Protein AF-A0A0T9MZ30-F1 (afdb_monomer_lite)

Radius of gyration: 29.52 Å; chains: 1; bounding box: 63×22×83 Å

Sequence (106 aa):
MNYVIENPFFWAFIISLVVIVILVIRFVDVVKANMRKADKIDSIYKTIKCTQGGINKRIDENRELLQLIKNQCPQLLSRHPWVNGWIDSQEQYLLAIAEVTHISIR

pLDDT: mean 93.71, std 7.72, range [55.97, 98.44]

Structure (mmCIF, N/CA/C/O backbone):
data_AF-A0A0T9MZ30-F1
#
_entry.id   AF-A0A0T9MZ30-F1
#
loop_
_atom_site.group_PDB
_atom_site.id
_atom_site.type_symbol
_atom_site.label_atom_id
_atom_site.label_alt_id
_atom_site.label_comp_id
_atom_site.label_asym_id
_atom_site.label_entity_id
_atom_site.label_seq_id
_atom_site.pdbx_PDB_ins_code
_atom_site.Cartn_x
_atom_site.Cartn_y
_atom_site.Cartn_z
_atom_site.occupancy
_atom_site.B_iso_or_equiv
_atom_site.auth_seq_id
_atom_site.auth_comp_id
_atom_site.auth_asym_id
_atom_site.auth_atom_id
_atom_site.pdbx_PDB_model_num
ATOM 1 N N . MET A 1 1 ? 37.369 10.884 -53.936 1.00 55.97 1 MET A N 1
ATOM 2 C CA . MET A 1 1 ? 36.449 11.238 -52.830 1.00 55.97 1 MET A CA 1
ATOM 3 C C . MET A 1 1 ? 34.978 11.035 -53.219 1.00 55.97 1 MET A C 1
ATOM 5 O O . MET A 1 1 ? 34.265 10.425 -52.438 1.00 55.97 1 MET A O 1
ATOM 9 N N . ASN A 1 2 ? 34.551 11.394 -54.441 1.00 61.62 2 ASN A N 1
ATOM 10 C CA . ASN A 1 2 ? 33.175 11.154 -54.934 1.00 61.62 2 ASN A CA 1
ATOM 11 C C . ASN A 1 2 ? 32.751 9.67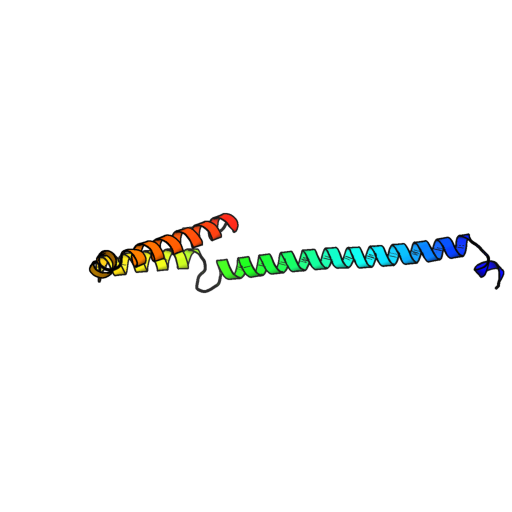1 -55.008 1.00 61.62 2 ASN A C 1
ATOM 13 O O . ASN A 1 2 ? 31.596 9.357 -54.757 1.00 61.62 2 ASN A O 1
ATOM 17 N N . TYR A 1 3 ? 33.691 8.746 -55.240 1.00 63.06 3 TYR A N 1
ATOM 18 C CA . TYR A 1 3 ? 33.402 7.305 -55.349 1.00 63.06 3 TYR A CA 1
ATOM 19 C C . TYR A 1 3 ? 32.825 6.667 -54.072 1.00 63.06 3 TYR A C 1
ATOM 21 O O . TYR A 1 3 ? 32.119 5.669 -54.145 1.00 63.06 3 TYR A O 1
AT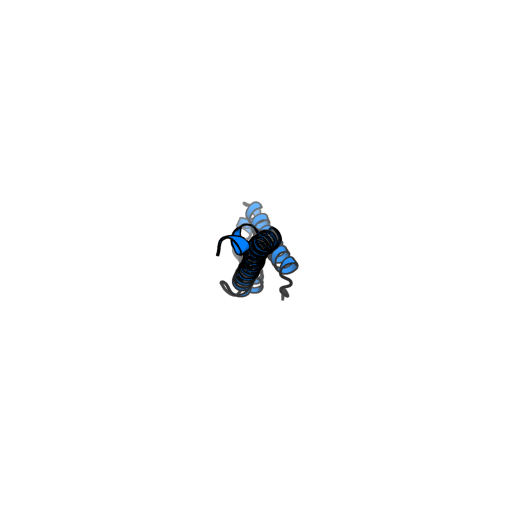OM 29 N N . VAL A 1 4 ? 33.136 7.223 -52.895 1.00 63.94 4 VAL A N 1
ATOM 30 C CA . VAL A 1 4 ? 32.609 6.724 -51.611 1.00 63.94 4 VAL A CA 1
ATOM 31 C C . VAL A 1 4 ? 31.162 7.177 -51.414 1.00 63.94 4 VAL A C 1
ATOM 33 O O . VAL A 1 4 ? 30.350 6.426 -50.889 1.00 63.94 4 VAL A O 1
ATOM 36 N N . ILE A 1 5 ? 30.835 8.385 -51.882 1.00 70.06 5 ILE A N 1
ATOM 37 C CA . ILE A 1 5 ? 29.507 8.996 -51.756 1.00 70.06 5 ILE A CA 1
ATOM 38 C C . ILE A 1 5 ? 28.524 8.376 -52.759 1.00 70.06 5 ILE A C 1
ATOM 40 O O . ILE A 1 5 ? 27.352 8.222 -52.444 1.00 70.06 5 ILE A O 1
ATOM 44 N N . GLU A 1 6 ? 28.981 7.967 -53.942 1.00 79.19 6 GLU A N 1
ATOM 45 C CA . GLU A 1 6 ? 28.135 7.283 -54.934 1.00 79.19 6 GLU A CA 1
ATOM 46 C C . GLU A 1 6 ? 27.974 5.777 -54.658 1.00 79.19 6 GLU A C 1
ATOM 48 O O . GLU A 1 6 ? 27.178 5.109 -55.316 1.00 79.19 6 GLU A O 1
ATOM 53 N N . ASN A 1 7 ? 28.698 5.221 -53.677 1.00 88.31 7 ASN A N 1
ATOM 54 C CA . ASN A 1 7 ? 28.630 3.798 -53.369 1.00 88.31 7 ASN A CA 1
ATOM 55 C C . ASN A 1 7 ? 27.353 3.465 -52.562 1.00 88.31 7 ASN A C 1
ATOM 57 O O . ASN A 1 7 ? 27.227 3.878 -51.405 1.00 88.31 7 ASN A O 1
ATOM 61 N N . PRO A 1 8 ? 26.419 2.663 -53.102 1.00 87.31 8 PRO A N 1
ATOM 62 C CA . PRO A 1 8 ? 25.171 2.325 -52.415 1.00 87.31 8 PRO A CA 1
ATOM 63 C C . PRO A 1 8 ? 25.390 1.521 -51.122 1.00 87.31 8 PRO A C 1
ATOM 65 O O . PRO A 1 8 ? 24.605 1.643 -50.180 1.00 87.31 8 PRO A O 1
ATOM 68 N N . PHE A 1 9 ? 26.477 0.747 -51.026 1.00 89.81 9 PHE A N 1
ATOM 69 C CA . PHE A 1 9 ? 26.820 -0.001 -49.814 1.00 89.81 9 PHE A CA 1
ATOM 70 C C . PHE A 1 9 ? 27.253 0.919 -48.668 1.00 89.81 9 PHE A C 1
ATOM 72 O O . PHE A 1 9 ? 26.985 0.613 -47.507 1.00 89.81 9 PHE A O 1
ATOM 79 N N . PHE A 1 10 ? 27.868 2.065 -48.981 1.00 88.81 10 PHE A N 1
ATOM 80 C CA . PHE A 1 10 ? 28.222 3.068 -47.977 1.00 88.81 10 PHE A CA 1
ATOM 81 C C . PHE A 1 10 ? 26.959 3.644 -47.319 1.00 88.81 10 PHE A C 1
ATOM 83 O O . PHE A 1 10 ? 26.848 3.650 -46.095 1.00 88.81 10 PHE A O 1
ATOM 90 N N . TRP A 1 11 ? 25.956 4.033 -48.112 1.00 91.94 11 TRP A N 1
ATOM 91 C CA . TRP A 1 11 ? 24.687 4.541 -47.579 1.00 91.94 11 TRP A CA 1
ATOM 92 C C . TRP A 1 11 ? 23.884 3.485 -46.816 1.00 91.94 11 TRP A C 1
ATOM 94 O O . TRP A 1 11 ? 23.340 3.796 -45.758 1.00 91.94 11 TRP A O 1
ATOM 104 N N . ALA A 1 12 ? 23.850 2.236 -47.291 1.00 93.19 12 ALA A N 1
ATOM 105 C CA . ALA A 1 12 ? 23.204 1.138 -46.570 1.00 93.19 12 ALA A CA 1
ATOM 106 C C . ALA A 1 12 ? 23.827 0.919 -45.179 1.00 93.19 12 ALA A C 1
ATOM 108 O O . ALA A 1 12 ? 23.105 0.736 -44.196 1.00 93.19 12 ALA A O 1
ATOM 109 N N . PHE A 1 13 ? 25.156 1.009 -45.075 1.00 94.31 13 PHE A N 1
ATOM 110 C CA . PHE A 1 13 ? 25.864 0.934 -43.799 1.00 94.31 13 PHE A CA 1
ATOM 111 C C . PHE A 1 13 ? 25.510 2.102 -42.866 1.00 94.31 13 PHE A C 1
ATOM 113 O O . PHE A 1 13 ? 25.195 1.875 -41.698 1.00 94.31 13 PHE A O 1
ATOM 120 N N . ILE A 1 14 ? 25.491 3.341 -43.374 1.00 95.12 14 ILE A N 1
ATOM 121 C CA . ILE A 1 14 ? 25.105 4.520 -42.581 1.00 95.12 14 ILE A CA 1
ATOM 122 C C . ILE A 1 14 ? 23.664 4.399 -42.072 1.00 95.12 14 ILE A C 1
ATOM 124 O O . ILE A 1 14 ? 23.415 4.621 -40.887 1.00 95.12 14 ILE A O 1
ATOM 128 N N . ILE A 1 15 ? 22.722 3.994 -42.929 1.00 95.81 15 ILE A N 1
ATOM 129 C CA . ILE A 1 15 ? 21.325 3.768 -42.536 1.00 95.81 15 ILE A CA 1
ATOM 130 C C . ILE A 1 15 ? 21.247 2.682 -41.461 1.00 95.81 15 ILE A C 1
ATOM 132 O O . ILE A 1 15 ? 20.585 2.879 -40.444 1.00 95.81 15 ILE A O 1
ATOM 136 N N . SER A 1 16 ? 21.962 1.568 -41.639 1.00 96.19 16 SER A N 1
ATOM 137 C CA . SER A 1 16 ? 22.022 0.500 -40.639 1.00 96.19 16 SER A CA 1
ATOM 138 C C . SER A 1 16 ? 22.536 1.012 -39.292 1.00 96.19 16 SER A C 1
ATOM 140 O O . SER A 1 16 ? 21.978 0.664 -38.253 1.00 96.19 16 SER A O 1
ATOM 142 N N . LEU A 1 17 ? 23.565 1.863 -39.285 1.00 97.19 17 LEU A N 1
ATOM 143 C CA . LEU A 1 17 ? 24.113 2.444 -38.061 1.00 97.19 17 LEU A CA 1
ATOM 144 C C . LEU A 1 17 ? 23.095 3.362 -37.373 1.00 97.19 17 LEU A C 1
ATOM 146 O O . LEU A 1 17 ? 22.892 3.252 -36.165 1.00 97.19 17 LEU A O 1
ATOM 150 N N . VAL A 1 18 ? 22.399 4.211 -38.134 1.00 97.06 18 VAL A N 1
ATOM 151 C CA . VAL A 1 18 ? 21.329 5.075 -37.607 1.00 97.06 18 VAL A CA 1
ATOM 152 C C . VAL A 1 18 ? 20.197 4.243 -37.002 1.00 97.06 18 VAL A C 1
ATOM 154 O O . VAL A 1 18 ? 19.748 4.536 -35.893 1.00 97.06 18 VAL A O 1
ATOM 157 N N . VAL A 1 19 ? 19.769 3.176 -37.680 1.00 97.50 19 VAL A N 1
ATOM 158 C CA . VAL A 1 19 ? 18.742 2.259 -37.168 1.00 97.50 19 VAL A CA 1
ATOM 159 C C . VAL A 1 19 ? 19.197 1.619 -35.858 1.00 97.50 19 VAL A C 1
ATOM 161 O O . VAL A 1 19 ? 18.441 1.630 -34.888 1.00 97.50 19 VAL A O 1
ATOM 164 N N . ILE A 1 20 ? 20.438 1.129 -35.784 1.00 97.56 20 ILE A N 1
ATOM 165 C CA . ILE A 1 20 ? 21.000 0.551 -34.555 1.00 97.56 20 ILE A CA 1
ATOM 166 C C . ILE A 1 20 ? 20.991 1.576 -33.416 1.00 97.56 20 ILE A C 1
ATOM 168 O O . ILE A 1 20 ? 20.549 1.255 -32.314 1.00 97.56 20 ILE A O 1
ATOM 172 N N . VAL A 1 21 ? 21.414 2.818 -33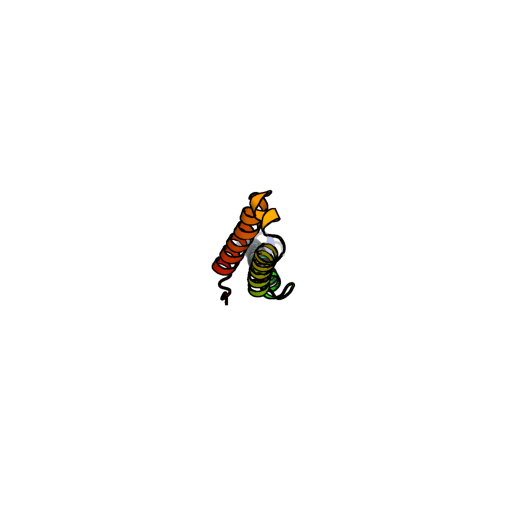.666 1.00 97.56 21 VAL A N 1
ATOM 173 C CA . VAL A 1 21 ? 21.409 3.881 -32.648 1.00 97.56 21 VAL A CA 1
ATOM 174 C C . VAL A 1 21 ? 19.992 4.154 -32.140 1.00 97.56 21 VAL A C 1
ATOM 176 O O . VAL A 1 21 ? 19.779 4.224 -30.928 1.00 97.56 21 VAL A O 1
ATOM 179 N N . ILE A 1 22 ? 19.005 4.248 -33.036 1.00 97.75 22 ILE A N 1
ATOM 180 C CA . ILE A 1 22 ? 17.598 4.435 -32.656 1.00 97.75 22 ILE A CA 1
ATOM 181 C C . ILE A 1 22 ? 17.115 3.265 -31.791 1.00 97.75 22 ILE A C 1
ATOM 183 O O . ILE A 1 22 ? 16.488 3.494 -30.754 1.00 97.75 22 ILE A O 1
ATOM 187 N N . LEU A 1 23 ? 17.431 2.024 -32.174 1.00 97.62 23 LEU A N 1
ATOM 188 C CA . LEU A 1 23 ? 17.063 0.832 -31.408 1.00 97.62 23 LEU A CA 1
ATOM 189 C C . LEU A 1 23 ? 17.689 0.837 -30.008 1.00 97.62 23 LEU A C 1
ATOM 191 O O . LEU A 1 23 ? 16.991 0.558 -29.035 1.00 97.62 23 LEU A O 1
ATOM 195 N N . VAL A 1 24 ? 18.965 1.213 -29.883 1.00 97.62 24 VAL A N 1
ATOM 196 C CA . VAL A 1 24 ? 19.657 1.313 -28.587 1.00 97.62 24 VAL A CA 1
ATOM 197 C C . VAL A 1 24 ? 19.017 2.378 -27.698 1.00 97.62 24 VAL A C 1
ATOM 199 O O . VAL A 1 24 ? 18.753 2.109 -26.527 1.00 97.62 24 VAL A O 1
ATOM 202 N N . ILE A 1 25 ? 18.709 3.564 -28.235 1.00 97.62 25 ILE A N 1
ATOM 203 C CA . ILE A 1 25 ? 18.035 4.628 -27.472 1.00 97.62 25 ILE A CA 1
ATOM 204 C C . ILE A 1 25 ? 16.682 4.129 -26.956 1.00 97.62 25 ILE A C 1
ATOM 206 O O . ILE A 1 25 ? 16.393 4.234 -25.764 1.00 97.62 25 ILE A O 1
ATOM 210 N N . ARG A 1 26 ? 15.879 3.515 -27.833 1.00 97.06 26 ARG A N 1
ATOM 211 C CA . ARG A 1 26 ? 14.567 2.962 -27.468 1.00 97.06 26 ARG A CA 1
ATOM 212 C C . ARG A 1 26 ? 14.687 1.878 -26.404 1.00 97.06 26 ARG A C 1
ATOM 214 O O . ARG A 1 26 ? 13.896 1.859 -25.465 1.00 97.06 26 ARG A O 1
ATOM 221 N N . PHE A 1 27 ? 15.687 1.009 -26.519 1.00 97.12 27 PHE A N 1
ATOM 222 C CA . PHE A 1 27 ? 15.955 -0.024 -25.528 1.00 97.12 27 PHE A CA 1
ATOM 223 C C . PHE A 1 27 ? 16.289 0.578 -24.157 1.00 97.12 27 PHE A C 1
ATOM 225 O O . PHE A 1 27 ? 15.686 0.198 -23.153 1.00 97.12 27 PHE A O 1
ATOM 232 N N . VAL A 1 28 ? 17.181 1.571 -24.109 1.00 97.06 28 VAL A N 1
ATOM 233 C CA . VAL A 1 28 ? 17.535 2.272 -22.866 1.00 97.06 28 VAL A CA 1
ATOM 234 C C . VAL A 1 28 ? 16.314 2.951 -22.242 1.00 97.06 28 VAL A C 1
ATOM 236 O O . VAL A 1 28 ? 16.139 2.884 -21.025 1.00 97.06 28 VAL A O 1
ATOM 239 N N . ASP A 1 29 ? 15.447 3.570 -23.044 1.00 96.88 29 ASP A N 1
ATOM 240 C CA . ASP A 1 29 ? 14.219 4.200 -22.553 1.00 96.88 29 ASP A CA 1
ATOM 241 C C . ASP A 1 29 ? 13.260 3.184 -21.920 1.00 96.88 29 ASP A C 1
ATOM 243 O O . ASP A 1 29 ? 12.706 3.446 -20.846 1.00 96.88 29 ASP A O 1
ATOM 247 N N . VAL A 1 30 ? 13.105 2.007 -22.536 1.00 96.19 30 VAL A N 1
ATOM 248 C CA . VAL A 1 30 ? 12.298 0.901 -21.994 1.00 96.19 30 VAL A CA 1
ATOM 249 C C . VAL A 1 30 ? 12.880 0.403 -20.672 1.00 96.19 30 VAL A C 1
ATOM 251 O O . VAL A 1 30 ? 12.144 0.284 -19.689 1.00 96.19 30 VAL A O 1
ATOM 254 N N . VAL A 1 31 ? 14.197 0.181 -20.606 1.00 96.56 31 VAL A N 1
ATOM 255 C CA . VAL A 1 31 ? 14.878 -0.250 -19.375 1.00 96.56 31 VAL A CA 1
ATOM 256 C C . VAL A 1 31 ? 14.694 0.787 -18.265 1.00 96.56 31 VAL A C 1
ATOM 258 O O . VAL A 1 31 ? 14.245 0.442 -17.172 1.00 96.56 31 VAL A O 1
ATOM 261 N N . LYS A 1 32 ? 14.937 2.073 -18.547 1.00 96.38 32 LYS A N 1
ATOM 262 C CA . LYS A 1 32 ? 14.738 3.166 -17.579 1.00 96.38 32 LYS A CA 1
ATOM 263 C C . LYS A 1 32 ? 13.289 3.269 -17.110 1.00 96.38 32 LYS A C 1
ATOM 265 O O . LYS A 1 32 ? 13.038 3.538 -15.937 1.00 96.38 32 LYS A O 1
ATOM 270 N N . ALA A 1 33 ? 12.318 3.088 -18.005 1.00 94.94 33 ALA A N 1
ATOM 271 C CA . ALA A 1 33 ? 10.907 3.094 -17.638 1.00 94.94 33 ALA A CA 1
ATOM 272 C C . ALA A 1 33 ? 10.557 1.927 -16.705 1.00 94.94 33 ALA A C 1
ATOM 274 O O . ALA A 1 33 ? 9.808 2.130 -15.750 1.00 94.94 33 ALA A O 1
ATOM 275 N N . ASN A 1 34 ? 11.122 0.742 -16.945 1.00 95.19 34 ASN A N 1
ATOM 276 C CA . ASN A 1 34 ? 10.925 -0.418 -16.086 1.00 95.19 34 ASN A CA 1
ATOM 277 C C . ASN A 1 34 ? 11.568 -0.228 -14.703 1.00 95.19 34 ASN A C 1
ATOM 279 O O . ASN A 1 34 ? 10.913 -0.462 -13.692 1.00 95.19 34 ASN A O 1
ATOM 283 N N . MET A 1 35 ? 12.799 0.294 -14.650 1.00 95.06 35 MET A N 1
ATOM 284 C CA . MET A 1 35 ? 13.482 0.611 -13.388 1.00 95.06 35 MET A CA 1
ATOM 285 C C . MET A 1 35 ? 12.688 1.621 -12.554 1.00 95.06 35 MET A C 1
ATOM 287 O O . MET A 1 35 ? 12.394 1.359 -11.396 1.00 95.06 35 MET A O 1
ATOM 291 N N . ARG A 1 36 ? 12.207 2.715 -13.162 1.00 95.00 36 ARG A N 1
ATOM 292 C CA . ARG A 1 36 ? 11.359 3.692 -12.456 1.00 95.00 36 ARG A CA 1
ATOM 293 C C . ARG A 1 36 ? 10.073 3.084 -11.897 1.00 95.00 36 ARG A C 1
ATOM 295 O O . ARG A 1 36 ? 9.572 3.557 -10.881 1.00 95.00 36 ARG A O 1
ATOM 302 N N . LYS A 1 37 ? 9.485 2.092 -12.576 1.00 95.00 37 LYS A N 1
ATOM 303 C CA . LYS A 1 37 ? 8.317 1.372 -12.049 1.00 95.00 37 LYS A CA 1
ATOM 304 C C . LYS A 1 37 ? 8.705 0.526 -10.836 1.00 95.00 37 LYS A C 1
ATOM 306 O O . LYS A 1 37 ? 7.988 0.578 -9.843 1.00 95.00 37 LYS A O 1
ATOM 311 N N . ALA A 1 38 ? 9.831 -0.185 -10.900 1.00 94.19 38 ALA A N 1
ATOM 312 C CA . ALA A 1 38 ? 10.351 -0.961 -9.777 1.00 94.19 38 ALA A CA 1
ATOM 313 C C . ALA A 1 38 ? 10.645 -0.070 -8.557 1.00 94.19 38 ALA A C 1
ATOM 315 O O . ALA A 1 38 ? 10.153 -0.365 -7.473 1.00 94.19 38 ALA A O 1
ATOM 316 N N . ASP A 1 39 ? 11.314 1.072 -8.750 1.00 95.19 39 ASP A N 1
ATOM 317 C CA . ASP A 1 39 ? 11.618 2.029 -7.674 1.00 95.19 39 ASP A CA 1
ATOM 318 C C . ASP A 1 39 ? 10.346 2.585 -7.017 1.00 95.19 39 ASP A C 1
ATOM 320 O O . ASP A 1 39 ? 10.275 2.761 -5.801 1.00 95.19 39 ASP A O 1
ATOM 324 N N . LYS A 1 40 ? 9.302 2.852 -7.814 1.00 95.81 40 LYS A N 1
ATOM 325 C CA . LYS A 1 40 ? 8.002 3.288 -7.285 1.00 95.81 40 LYS A CA 1
ATOM 326 C C . LYS A 1 40 ? 7.342 2.205 -6.438 1.00 95.81 40 LYS A C 1
ATOM 328 O O . LYS A 1 40 ? 6.806 2.526 -5.381 1.00 95.81 40 LYS A O 1
ATOM 333 N N . ILE A 1 41 ? 7.365 0.953 -6.894 1.00 94.94 41 ILE A N 1
ATOM 334 C CA . ILE A 1 41 ? 6.808 -0.177 -6.140 1.00 94.94 41 ILE A CA 1
ATOM 335 C C . ILE A 1 41 ? 7.584 -0.369 -4.833 1.00 94.94 41 ILE A C 1
ATOM 337 O O . ILE A 1 41 ? 6.959 -0.499 -3.784 1.00 94.94 41 ILE A O 1
ATOM 341 N N . ASP A 1 42 ? 8.917 -0.302 -4.874 1.00 95.00 42 ASP A N 1
ATOM 342 C CA . ASP A 1 42 ? 9.764 -0.393 -3.680 1.00 95.00 42 ASP A CA 1
ATOM 343 C C . ASP A 1 42 ? 9.464 0.733 -2.683 1.00 95.00 42 ASP A C 1
ATOM 345 O O . ASP A 1 42 ? 9.237 0.484 -1.498 1.00 95.00 42 ASP A O 1
ATOM 349 N N . SER A 1 43 ? 9.345 1.973 -3.168 1.00 95.81 43 SER A N 1
ATOM 350 C CA . SER A 1 43 ? 8.973 3.107 -2.322 1.00 95.81 43 SER A CA 1
ATOM 351 C C . SER A 1 43 ? 7.600 2.914 -1.676 1.00 95.81 43 SER A C 1
ATOM 353 O O . SER A 1 43 ? 7.451 3.213 -0.493 1.00 95.81 43 SER A O 1
ATOM 355 N N . ILE A 1 44 ? 6.601 2.420 -2.416 1.00 95.44 44 ILE A N 1
ATOM 356 C CA . ILE A 1 44 ? 5.261 2.138 -1.876 1.00 95.44 44 ILE A CA 1
ATOM 357 C C . ILE A 1 44 ? 5.342 1.042 -0.812 1.00 95.44 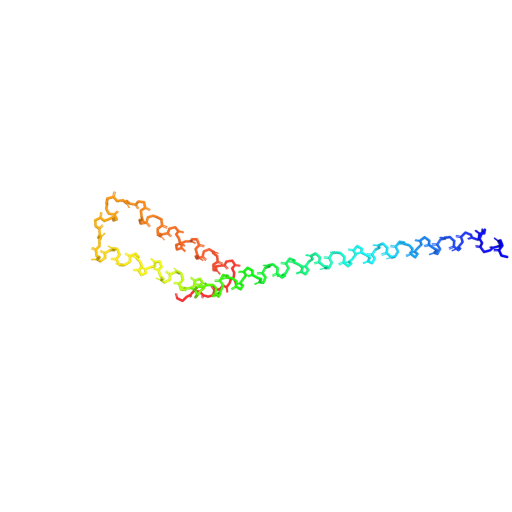44 ILE A C 1
ATOM 359 O O . ILE A 1 44 ? 4.808 1.214 0.284 1.00 95.44 44 ILE A O 1
ATOM 363 N N . TYR A 1 45 ? 6.047 -0.053 -1.100 1.00 95.31 45 TYR A N 1
ATOM 364 C CA . TYR A 1 45 ? 6.244 -1.153 -0.159 1.00 95.31 45 TYR A CA 1
ATOM 365 C C . TYR A 1 45 ? 6.897 -0.663 1.136 1.00 95.31 45 TYR A C 1
ATOM 367 O O . TYR A 1 45 ? 6.415 -0.943 2.236 1.00 95.31 45 TYR A O 1
ATOM 375 N N . LYS A 1 46 ? 7.955 0.143 1.015 1.00 94.19 46 LYS A N 1
ATOM 376 C CA . LYS A 1 46 ? 8.652 0.739 2.154 1.00 94.19 46 LYS A CA 1
ATOM 377 C C . LYS A 1 46 ? 7.738 1.654 2.965 1.00 94.19 46 LYS A C 1
ATOM 379 O O . LYS A 1 46 ? 7.754 1.586 4.191 1.00 94.19 46 LYS A O 1
ATOM 384 N N . THR A 1 47 ? 6.915 2.475 2.313 1.00 95.56 47 THR A N 1
ATOM 385 C CA . THR A 1 47 ? 5.925 3.316 2.999 1.00 95.56 47 THR A CA 1
ATOM 386 C C . THR A 1 47 ? 4.916 2.469 3.775 1.00 95.56 47 THR A C 1
ATOM 388 O O . THR A 1 47 ? 4.720 2.706 4.964 1.00 95.56 47 THR A O 1
ATOM 391 N N . ILE A 1 48 ? 4.330 1.441 3.156 1.00 95.00 48 ILE A N 1
ATOM 392 C CA . ILE A 1 48 ? 3.347 0.556 3.807 1.00 95.00 48 ILE A CA 1
ATOM 393 C C . ILE A 1 48 ? 3.963 -0.165 5.016 1.00 95.00 48 ILE A C 1
ATOM 395 O O . ILE A 1 48 ? 3.327 -0.301 6.063 1.00 95.00 48 ILE A O 1
ATOM 399 N N . LYS A 1 49 ? 5.216 -0.611 4.893 1.00 92.94 49 LYS A N 1
ATOM 400 C CA . LYS A 1 49 ? 5.901 -1.386 5.932 1.00 92.94 49 LYS A CA 1
ATOM 401 C C . LYS A 1 49 ? 6.453 -0.536 7.075 1.00 92.94 49 LYS A C 1
ATOM 403 O O . LYS A 1 49 ? 6.493 -1.012 8.205 1.00 92.94 49 LYS A O 1
ATOM 408 N N . 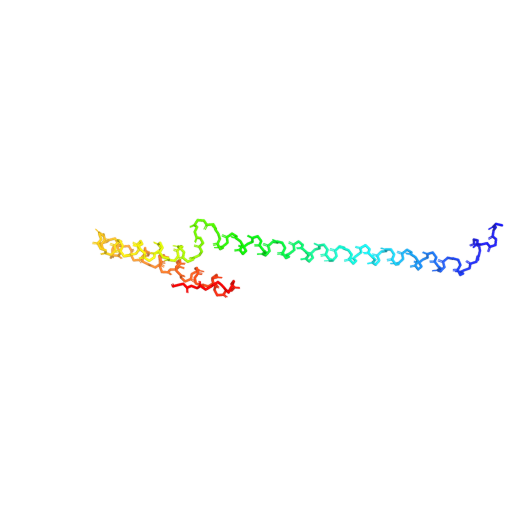CYS A 1 50 ? 6.914 0.684 6.805 1.00 91.69 50 CYS A N 1
ATOM 409 C CA . CYS A 1 50 ? 7.708 1.450 7.771 1.00 91.69 50 CYS A CA 1
ATOM 410 C C . CYS A 1 50 ? 7.005 2.697 8.317 1.00 91.69 50 CYS A C 1
ATOM 412 O O . CYS A 1 50 ? 7.359 3.166 9.400 1.00 91.69 50 CYS A O 1
ATOM 414 N N . THR A 1 51 ? 6.030 3.268 7.608 1.00 93.25 51 THR A N 1
ATOM 415 C CA . THR A 1 51 ? 5.417 4.527 8.039 1.00 93.25 51 THR A CA 1
ATOM 416 C C . THR A 1 51 ? 4.539 4.311 9.267 1.00 93.25 51 THR A C 1
ATOM 418 O O . THR A 1 51 ? 3.632 3.484 9.258 1.00 93.25 51 THR A O 1
ATOM 421 N N . GLN A 1 52 ? 4.800 5.085 10.329 1.00 90.31 52 GLN A N 1
ATOM 422 C CA . GLN A 1 52 ? 4.016 5.080 11.574 1.00 90.31 52 GLN A CA 1
ATOM 423 C C . GLN A 1 52 ? 3.905 3.688 12.230 1.00 90.31 52 GLN A C 1
ATOM 425 O O . GLN A 1 52 ? 2.896 3.366 12.842 1.00 90.31 52 GLN A O 1
ATOM 430 N N . GLY A 1 53 ? 4.953 2.864 12.106 1.00 89.44 53 GLY A N 1
ATOM 431 C CA . GLY A 1 53 ? 4.991 1.492 12.632 1.00 89.44 53 GLY A CA 1
ATOM 432 C C . GLY A 1 53 ? 4.442 0.423 11.685 1.00 89.44 53 GLY A C 1
ATOM 433 O O . GLY A 1 53 ? 4.468 -0.756 12.027 1.00 89.44 53 GLY A O 1
ATOM 434 N N . GLY A 1 54 ? 4.012 0.821 10.486 1.00 94.69 54 GLY A N 1
ATOM 435 C CA . GLY A 1 54 ? 3.624 -0.087 9.417 1.00 94.69 54 GLY A CA 1
ATOM 436 C C . GLY A 1 54 ? 2.230 -0.681 9.575 1.00 94.69 54 GLY A C 1
ATOM 437 O O . GLY A 1 54 ? 1.497 -0.403 10.524 1.00 94.69 54 GLY A O 1
ATOM 438 N N . ILE A 1 55 ? 1.869 -1.518 8.605 1.00 95.25 55 ILE A N 1
ATOM 439 C CA . ILE A 1 55 ? 0.512 -2.049 8.470 1.00 95.25 55 ILE A CA 1
ATOM 440 C C . ILE A 1 55 ? 0.029 -2.859 9.681 1.00 95.25 55 ILE A C 1
ATOM 442 O O . ILE A 1 55 ? -1.102 -2.664 10.115 1.00 95.25 55 ILE A O 1
ATOM 446 N N . ASN A 1 56 ? 0.895 -3.680 10.285 1.00 94.62 56 ASN A N 1
ATOM 447 C CA . ASN A 1 56 ? 0.549 -4.467 11.476 1.00 94.62 56 ASN A CA 1
ATOM 448 C C . ASN A 1 56 ? 0.157 -3.560 12.639 1.00 94.62 56 ASN A C 1
ATOM 450 O O . ASN A 1 56 ? -0.902 -3.735 13.230 1.00 94.62 56 ASN A O 1
ATOM 454 N N . LYS A 1 57 ? 0.958 -2.519 12.892 1.00 95.81 57 LYS A N 1
ATOM 455 C CA . LYS A 1 57 ? 0.660 -1.564 13.956 1.00 95.81 57 LYS A CA 1
ATOM 456 C C . LYS A 1 57 ? -0.656 -0.834 13.705 1.00 95.81 57 LYS A C 1
ATOM 458 O O . LYS A 1 57 ? -1.405 -0.603 14.641 1.00 95.81 57 LYS A O 1
ATOM 463 N N . ARG A 1 58 ? -0.965 -0.488 12.452 1.00 96.25 58 ARG A N 1
ATOM 464 C CA . ARG A 1 58 ? -2.242 0.162 12.114 1.00 96.25 58 ARG A CA 1
ATOM 465 C C . ARG A 1 58 ? -3.447 -0.740 12.348 1.00 96.25 58 ARG A C 1
ATOM 467 O O . ARG A 1 58 ? -4.473 -0.249 12.807 1.00 96.25 58 ARG A O 1
ATOM 474 N N . ILE A 1 59 ? -3.323 -2.032 12.054 1.00 95.94 59 ILE A N 1
ATOM 475 C CA . ILE A 1 59 ? -4.369 -3.016 12.352 1.00 95.94 59 ILE A CA 1
ATOM 476 C C . ILE A 1 59 ? -4.562 -3.127 13.869 1.00 95.94 59 ILE A C 1
ATOM 478 O O . ILE A 1 59 ? -5.696 -3.047 14.340 1.00 95.94 59 ILE A O 1
ATOM 482 N N . ASP A 1 60 ? -3.470 -3.231 14.629 1.00 96.94 60 ASP A N 1
ATOM 483 C CA . ASP A 1 60 ? -3.514 -3.302 16.093 1.00 96.94 60 ASP A CA 1
ATOM 484 C C . ASP A 1 60 ? -4.151 -2.042 16.700 1.00 96.94 60 ASP A C 1
ATOM 486 O O . ASP A 1 60 ? -5.120 -2.146 17.446 1.00 96.94 60 ASP A O 1
ATOM 490 N N . GLU A 1 61 ? -3.703 -0.848 16.302 1.00 97.69 61 GLU A N 1
ATOM 491 C CA . GLU A 1 61 ? -4.259 0.438 16.752 1.00 97.69 61 GLU A CA 1
ATOM 492 C C . GLU A 1 61 ? -5.763 0.564 16.435 1.00 97.69 61 GLU A C 1
ATOM 494 O O . GLU A 1 61 ? -6.531 1.086 17.245 1.00 97.69 61 GLU A O 1
ATOM 499 N N . ASN A 1 62 ? -6.213 0.067 15.276 1.00 97.56 62 ASN A N 1
ATOM 500 C CA . ASN A 1 62 ? -7.629 0.076 14.900 1.00 97.56 62 ASN A CA 1
ATOM 501 C C . ASN A 1 62 ? -8.467 -0.855 15.797 1.00 97.56 62 ASN A C 1
ATOM 503 O O . ASN A 1 62 ? -9.555 -0.482 16.245 1.00 97.56 62 ASN A O 1
ATOM 507 N N . ARG A 1 63 ? -7.943 -2.047 16.115 1.00 97.12 63 ARG A N 1
ATOM 508 C CA . ARG A 1 63 ? -8.574 -3.002 17.042 1.00 97.12 63 ARG A CA 1
ATOM 509 C C . ARG A 1 63 ? -8.604 -2.464 18.472 1.00 97.12 63 ARG A C 1
ATOM 511 O O . ARG A 1 63 ? -9.637 -2.561 19.136 1.00 97.12 63 ARG A O 1
ATOM 518 N N . GLU A 1 64 ? -7.508 -1.865 18.932 1.00 98.19 64 GLU A N 1
ATOM 519 C CA . GLU A 1 64 ? -7.402 -1.213 20.241 1.00 98.19 64 GLU A CA 1
ATOM 520 C C . GLU A 1 64 ? -8.414 -0.071 20.376 1.00 98.19 64 GLU A C 1
ATOM 522 O O . GLU A 1 64 ? -9.113 0.016 21.387 1.00 98.19 64 GLU A O 1
ATOM 527 N N . LEU A 1 65 ? -8.571 0.760 19.339 1.00 98.00 65 LEU A N 1
ATOM 528 C CA . LEU A 1 65 ? -9.572 1.826 19.319 1.00 98.00 65 LEU A CA 1
ATOM 529 C C . LEU A 1 65 ? -10.996 1.269 19.439 1.00 98.00 65 LEU A C 1
ATOM 531 O O . LEU A 1 65 ? -11.796 1.784 20.223 1.00 98.00 65 LEU A O 1
ATOM 535 N N . LEU A 1 66 ? -11.321 0.202 18.704 1.00 97.69 66 LEU A N 1
ATOM 536 C CA . LEU A 1 66 ? -12.635 -0.432 18.806 1.00 97.69 66 LEU A CA 1
ATOM 537 C C . LEU A 1 66 ? -12.901 -0.957 20.217 1.00 97.69 66 LEU A C 1
ATOM 539 O O . LEU A 1 66 ? -13.990 -0.757 20.761 1.00 97.69 66 LEU A O 1
ATOM 543 N N . GLN A 1 67 ? -11.913 -1.627 20.814 1.00 98.19 67 GLN A N 1
ATOM 544 C CA . GLN A 1 67 ? -12.007 -2.125 22.185 1.00 98.19 67 GLN A CA 1
ATOM 545 C C . GLN A 1 67 ? -12.180 -0.979 23.184 1.00 98.19 67 GLN A C 1
ATOM 547 O O . GLN A 1 67 ? -13.039 -1.060 24.061 1.00 98.19 67 GLN A O 1
ATOM 552 N N . LEU A 1 68 ? -11.433 0.115 23.023 1.00 98.44 68 LEU A N 1
ATOM 553 C CA . LEU A 1 68 ? -11.548 1.302 23.864 1.00 98.44 68 LEU A CA 1
ATOM 554 C C . LEU A 1 68 ? -12.965 1.880 23.819 1.00 98.44 68 LEU A C 1
ATOM 556 O O . LEU A 1 68 ? -13.557 2.133 24.868 1.00 98.44 68 LEU A O 1
ATOM 560 N N . ILE A 1 69 ? -13.537 2.038 22.622 1.00 98.00 69 ILE A N 1
ATOM 561 C CA . ILE A 1 69 ? -14.901 2.551 22.456 1.00 98.00 69 ILE A CA 1
ATOM 562 C C . ILE A 1 69 ? -15.911 1.589 23.084 1.00 98.00 69 ILE A C 1
ATOM 564 O O . ILE A 1 69 ? -16.784 2.036 23.826 1.00 98.00 69 ILE A O 1
ATOM 568 N N . LYS A 1 70 ? -15.786 0.278 22.845 1.00 97.12 70 LYS A N 1
ATOM 569 C CA . LYS A 1 70 ? -16.666 -0.733 23.453 1.00 97.12 70 LYS A CA 1
ATOM 570 C C . LYS A 1 70 ? -16.635 -0.674 24.983 1.00 97.12 70 LYS A C 1
ATOM 572 O O . LYS A 1 70 ? -17.683 -0.800 25.609 1.00 97.12 70 LYS A O 1
ATOM 577 N N . ASN A 1 71 ? -15.462 -0.439 25.568 1.00 98.12 71 ASN A N 1
ATOM 578 C CA . ASN A 1 71 ? -15.276 -0.430 27.017 1.00 98.12 71 ASN A CA 1
ATOM 579 C C . ASN A 1 71 ? -15.702 0.892 27.671 1.00 98.12 71 ASN A C 1
ATOM 581 O O . ASN A 1 71 ? -16.275 0.878 28.756 1.00 98.12 71 ASN A O 1
ATOM 585 N N . GLN A 1 72 ? -15.407 2.032 27.042 1.00 98.19 72 GLN A N 1
ATOM 586 C CA . GLN A 1 72 ? -15.565 3.351 27.668 1.00 98.19 72 GLN A CA 1
ATOM 587 C C . GLN A 1 72 ? -16.769 4.145 27.153 1.00 98.19 72 GLN A C 1
ATOM 589 O O . GLN A 1 72 ? -17.295 4.996 27.867 1.00 98.19 72 GLN A O 1
ATOM 594 N N . CYS A 1 73 ? -17.207 3.904 25.917 1.00 97.00 73 CYS A N 1
ATOM 595 C CA . CYS A 1 73 ? -18.285 4.658 25.280 1.00 97.00 73 CYS A CA 1
ATOM 596 C C . CYS A 1 73 ? -19.155 3.772 24.360 1.00 97.00 73 CYS A C 1
ATOM 598 O O . CYS A 1 73 ? -19.341 4.095 23.182 1.00 97.00 73 CYS A O 1
ATOM 600 N N . PRO A 1 74 ? -19.717 2.650 24.856 1.00 96.69 74 PRO A N 1
ATOM 601 C CA . PRO A 1 74 ? -20.496 1.724 24.027 1.00 96.69 74 PRO A CA 1
ATOM 602 C C . PRO A 1 74 ? -21.731 2.379 23.388 1.00 96.69 74 PRO A C 1
ATOM 604 O O . PRO A 1 74 ? -22.148 2.002 22.293 1.00 96.69 74 PRO A O 1
ATOM 607 N N . GLN A 1 75 ? -22.289 3.410 24.029 1.00 97.88 75 GLN A N 1
ATOM 608 C CA . GLN A 1 75 ? -23.399 4.204 23.504 1.00 97.88 75 GLN A CA 1
ATOM 609 C C . GLN A 1 75 ? -23.070 4.920 22.188 1.00 97.88 75 GLN A C 1
ATOM 611 O O . GLN A 1 75 ? -23.983 5.259 21.438 1.00 97.88 75 GLN A O 1
ATOM 616 N N . LEU A 1 76 ? -21.788 5.166 21.896 1.00 97.31 76 LEU A N 1
ATOM 617 C CA . LEU A 1 76 ? -21.373 5.747 20.623 1.00 97.31 76 LEU A CA 1
ATOM 618 C C . LEU A 1 76 ? -21.680 4.785 19.472 1.00 97.31 76 LEU A C 1
ATOM 620 O O . LEU A 1 76 ? -22.240 5.204 18.464 1.00 97.31 76 LEU A O 1
ATOM 624 N N . LEU A 1 77 ? -21.375 3.497 19.650 1.00 96.75 77 LEU A N 1
ATOM 625 C CA . LEU A 1 77 ? -21.603 2.473 18.629 1.00 96.75 77 LEU A CA 1
ATOM 626 C C . LEU A 1 77 ? -23.096 2.200 18.421 1.00 96.75 77 LEU A C 1
ATOM 628 O O . LEU A 1 77 ? -23.513 1.944 17.296 1.00 96.75 77 LEU A O 1
ATOM 632 N N . SER A 1 78 ? -23.911 2.296 19.478 1.00 95.56 78 SER A N 1
ATOM 633 C CA . SER A 1 78 ? -25.361 2.112 19.356 1.00 95.56 78 SER A CA 1
ATOM 634 C C . SER A 1 78 ? -26.056 3.304 18.696 1.00 95.56 78 SER A C 1
ATOM 636 O O . SER A 1 78 ? -26.939 3.115 17.863 1.00 95.56 78 SER A O 1
ATOM 638 N N . ARG A 1 79 ? -25.650 4.538 19.027 1.00 98.00 79 ARG A N 1
ATOM 639 C CA . ARG A 1 79 ? -26.216 5.762 18.432 1.00 98.00 79 ARG A CA 1
ATOM 640 C C . ARG A 1 79 ? -25.720 6.013 17.014 1.00 98.00 79 ARG A C 1
ATOM 642 O O . ARG A 1 79 ? -26.444 6.590 16.205 1.00 98.00 79 ARG A O 1
ATOM 649 N N . HIS A 1 80 ? -24.497 5.589 16.712 1.00 97.81 80 HIS A N 1
ATOM 650 C CA . HIS A 1 80 ? -23.849 5.813 15.427 1.00 97.81 80 HIS A CA 1
ATOM 651 C C . HIS A 1 80 ? -23.254 4.507 14.876 1.00 97.81 80 HIS A C 1
ATOM 653 O O . HIS A 1 80 ? -22.034 4.340 14.870 1.00 97.81 80 HIS A O 1
ATOM 659 N N . PRO A 1 81 ? -24.091 3.589 14.348 1.00 94.75 81 PRO A N 1
ATOM 660 C CA . PRO A 1 81 ? -23.630 2.294 13.831 1.00 94.75 81 PRO A CA 1
ATOM 661 C C . PRO A 1 81 ? -22.573 2.399 12.724 1.00 94.75 81 PRO A C 1
ATOM 663 O O . PRO A 1 81 ? -21.734 1.512 12.571 1.00 94.75 81 PRO A O 1
ATOM 666 N N . TRP A 1 82 ? -22.572 3.509 11.977 1.00 97.81 82 TRP A N 1
ATOM 667 C CA . TRP A 1 82 ? -21.571 3.787 10.948 1.00 97.81 82 TRP A CA 1
ATOM 668 C C . TRP A 1 82 ? -20.146 3.876 11.509 1.00 97.81 82 TRP A C 1
ATOM 670 O O . TRP A 1 82 ? -19.209 3.609 10.769 1.00 97.81 82 TRP A O 1
ATOM 680 N N . VAL A 1 83 ? -19.963 4.200 12.797 1.00 97.50 83 VAL A N 1
ATOM 681 C CA . VAL A 1 83 ? -18.638 4.228 13.439 1.00 97.50 83 VAL A CA 1
ATOM 682 C C . VAL A 1 83 ? -18.045 2.824 13.488 1.00 97.50 83 VAL A C 1
ATOM 684 O O . VAL A 1 83 ? -16.887 2.641 13.124 1.00 97.50 83 VAL A O 1
ATOM 687 N N . ASN A 1 84 ? -18.845 1.823 13.876 1.00 95.56 84 ASN A N 1
ATOM 688 C CA . ASN A 1 84 ? -18.399 0.431 13.863 1.00 95.56 84 ASN A CA 1
ATOM 689 C C . ASN A 1 84 ? -18.086 -0.017 12.430 1.00 95.56 84 ASN A C 1
ATOM 691 O O . ASN A 1 84 ? -17.015 -0.549 12.174 1.00 95.56 84 ASN A O 1
ATOM 695 N N . GLY A 1 85 ? -18.983 0.284 11.484 1.00 96.94 85 GLY A N 1
ATOM 696 C CA . GLY A 1 85 ? -18.767 -0.045 10.072 1.00 96.94 85 GLY A CA 1
ATOM 697 C C . GLY A 1 85 ? -17.518 0.616 9.478 1.00 96.94 85 GLY A C 1
ATOM 698 O O . GLY A 1 85 ? -16.789 -0.015 8.719 1.00 96.94 85 GLY A O 1
ATOM 699 N N . TRP A 1 86 ? -17.232 1.866 9.848 1.00 98.31 86 TRP A N 1
ATOM 700 C CA . TRP A 1 86 ? -16.016 2.565 9.441 1.00 98.31 86 TRP A CA 1
ATOM 701 C C . TRP A 1 86 ? -14.767 1.864 9.973 1.00 98.31 86 TRP A C 1
ATOM 703 O O . TRP A 1 86 ? -13.883 1.544 9.183 1.00 98.31 86 TRP A O 1
ATOM 713 N N . ILE A 1 87 ? -14.711 1.578 11.276 1.00 97.62 87 ILE A N 1
ATOM 714 C CA . ILE A 1 87 ? -13.581 0.878 11.902 1.00 97.62 87 ILE A CA 1
ATOM 715 C C . ILE A 1 87 ? -13.363 -0.496 11.254 1.00 97.62 87 ILE A C 1
ATOM 717 O O . ILE A 1 87 ? -12.235 -0.815 10.877 1.00 97.62 87 ILE A O 1
ATOM 721 N N . ASP A 1 88 ? -14.432 -1.267 11.046 1.00 96.50 88 ASP A N 1
ATOM 722 C CA . ASP A 1 88 ? -14.360 -2.576 10.392 1.00 96.50 88 ASP A CA 1
ATOM 723 C C . ASP A 1 88 ? -13.839 -2.441 8.948 1.00 96.50 88 ASP A C 1
ATOM 725 O O . ASP A 1 88 ? -12.968 -3.198 8.518 1.00 96.50 88 ASP A O 1
ATOM 729 N N . SER A 1 89 ? -14.300 -1.429 8.199 1.00 98.00 89 SER A N 1
ATOM 730 C CA . SER A 1 89 ? -13.819 -1.163 6.834 1.00 98.00 89 SER A CA 1
ATOM 731 C C . SER A 1 89 ? -12.327 -0.825 6.770 1.00 98.00 89 SER A C 1
ATOM 733 O O . SER A 1 89 ? -11.664 -1.196 5.801 1.00 98.00 89 SER A O 1
ATOM 735 N N . GLN A 1 90 ? -11.781 -0.163 7.799 1.00 97.62 90 GLN A N 1
ATOM 736 C CA . GLN A 1 90 ? -10.349 0.131 7.862 1.00 97.62 90 GLN A CA 1
ATOM 737 C C . GLN A 1 90 ? -9.540 -1.154 8.020 1.00 97.62 90 GLN A C 1
ATOM 739 O O . GLN A 1 90 ? -8.533 -1.328 7.337 1.00 97.62 90 GLN A O 1
ATOM 744 N N . GLU A 1 91 ? -9.994 -2.079 8.870 1.00 96.00 91 GLU A N 1
ATOM 745 C CA . GLU A 1 91 ? -9.332 -3.373 9.035 1.00 96.00 91 GLU A CA 1
ATOM 746 C C . GLU A 1 91 ? -9.343 -4.171 7.727 1.00 96.00 91 GLU A C 1
ATOM 748 O O . GLU A 1 91 ? -8.289 -4.627 7.289 1.00 96.00 91 GLU A O 1
ATOM 753 N N . GLN A 1 92 ? -10.490 -4.262 7.045 1.00 97.62 92 GLN A N 1
ATOM 754 C CA . GLN A 1 92 ? -10.580 -4.959 5.755 1.00 97.62 92 GLN A CA 1
ATOM 755 C C . GLN A 1 92 ? -9.665 -4.339 4.691 1.00 97.62 92 GLN A C 1
ATOM 757 O O . GLN A 1 92 ? -8.971 -5.055 3.969 1.00 97.62 92 GLN A O 1
ATOM 762 N N . TYR A 1 93 ? -9.617 -3.008 4.616 1.00 97.81 93 TYR A N 1
ATOM 763 C CA . TYR A 1 93 ? -8.739 -2.302 3.686 1.00 97.81 93 TYR A CA 1
ATOM 764 C C . TYR A 1 93 ? -7.253 -2.587 3.960 1.00 97.81 93 TYR A C 1
ATOM 766 O O . TYR A 1 93 ? -6.489 -2.862 3.033 1.00 97.81 93 TYR A O 1
ATOM 774 N N . LEU A 1 94 ? -6.835 -2.568 5.229 1.00 96.25 94 LEU A N 1
ATOM 775 C CA . LEU A 1 94 ? -5.452 -2.858 5.616 1.00 96.25 94 LEU A CA 1
ATOM 776 C C . LEU A 1 94 ? -5.091 -4.333 5.379 1.00 96.25 94 LEU A C 1
ATOM 778 O O . LEU A 1 94 ? -4.006 -4.619 4.876 1.00 96.25 94 LEU A O 1
ATOM 782 N N . LEU A 1 95 ? -5.993 -5.273 5.666 1.00 96.31 95 LEU A N 1
ATOM 783 C CA . LEU A 1 95 ? -5.770 -6.694 5.382 1.00 96.31 95 LEU A CA 1
ATOM 784 C C . LEU A 1 95 ? -5.595 -6.953 3.879 1.00 96.31 95 LEU A C 1
ATOM 786 O O . LEU A 1 95 ? -4.660 -7.654 3.494 1.00 96.31 95 LEU A O 1
ATOM 790 N N . ALA A 1 96 ? -6.409 -6.320 3.029 1.00 97.44 96 ALA A N 1
ATOM 791 C CA . ALA A 1 96 ? -6.267 -6.425 1.577 1.00 97.44 96 ALA A CA 1
ATOM 792 C C . ALA A 1 96 ? -4.910 -5.888 1.084 1.00 97.44 96 ALA A C 1
ATOM 794 O O . ALA A 1 96 ? -4.272 -6.494 0.223 1.00 97.44 96 ALA A O 1
ATOM 795 N N . ILE A 1 97 ? -4.420 -4.777 1.651 1.00 96.31 97 ILE A N 1
ATOM 796 C CA . ILE A 1 97 ? -3.079 -4.264 1.328 1.00 96.31 97 ILE A CA 1
ATOM 797 C C . ILE A 1 97 ? -1.996 -5.261 1.758 1.00 96.31 97 ILE A C 1
ATOM 799 O O . ILE A 1 97 ? -1.041 -5.494 1.013 1.00 96.31 97 ILE A O 1
ATOM 803 N N . ALA A 1 98 ? -2.110 -5.841 2.950 1.00 95.25 98 ALA A N 1
ATOM 804 C CA . ALA A 1 98 ? -1.128 -6.799 3.446 1.00 95.25 98 ALA A CA 1
ATOM 805 C C . ALA A 1 98 ? -1.053 -8.053 2.569 1.00 95.25 98 ALA A C 1
ATOM 807 O O . ALA A 1 98 ? 0.045 -8.516 2.260 1.00 95.25 98 ALA A O 1
ATOM 808 N N . GLU A 1 99 ? -2.206 -8.539 2.107 1.00 95.19 99 GLU A N 1
ATOM 809 C CA . GLU A 1 99 ? -2.311 -9.673 1.193 1.00 95.19 99 GLU A CA 1
ATOM 810 C C . GLU A 1 99 ? -1.5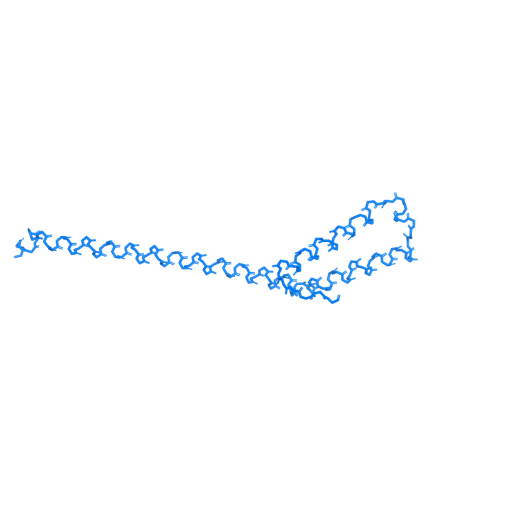67 -9.407 -0.123 1.00 95.19 99 GLU A C 1
ATOM 812 O O . GLU A 1 99 ? -0.671 -10.171 -0.486 1.00 95.19 99 GLU A O 1
ATOM 817 N N . VAL A 1 100 ? -1.854 -8.286 -0.801 1.00 95.31 100 VAL A N 1
ATOM 818 C CA . VAL A 1 100 ? -1.221 -7.969 -2.099 1.00 95.31 100 VAL A CA 1
ATOM 819 C C . VAL A 1 100 ? 0.259 -7.602 -1.983 1.00 95.31 100 VAL A C 1
ATOM 821 O O . VAL A 1 100 ? 0.999 -7.695 -2.959 1.00 95.31 100 VAL A O 1
ATOM 824 N N . THR A 1 101 ? 0.704 -7.165 -0.803 1.00 92.75 101 THR A N 1
ATOM 825 C CA . THR A 1 101 ? 2.116 -6.842 -0.533 1.00 92.75 101 THR A CA 1
ATOM 826 C C . THR A 1 101 ? 2.885 -7.999 0.101 1.00 92.75 101 THR A C 1
ATOM 828 O O . THR A 1 101 ? 4.082 -7.855 0.364 1.00 92.75 101 THR A O 1
ATOM 831 N N . HIS A 1 102 ? 2.224 -9.137 0.339 1.00 92.06 102 HIS A N 1
ATOM 832 C CA . HIS A 1 102 ? 2.776 -10.305 1.027 1.00 92.06 102 HIS A CA 1
ATOM 833 C C . HIS A 1 102 ? 3.441 -9.961 2.374 1.00 92.06 102 HIS A C 1
ATOM 835 O O . HIS A 1 102 ? 4.453 -10.551 2.760 1.00 92.06 102 HIS A O 1
ATOM 841 N N . ILE A 1 103 ? 2.895 -8.978 3.097 1.00 90.62 103 ILE A N 1
ATOM 842 C CA . ILE A 1 103 ? 3.347 -8.630 4.445 1.00 90.62 103 ILE A CA 1
ATOM 843 C C . ILE A 1 103 ? 2.635 -9.548 5.440 1.00 90.62 103 ILE A C 1
ATOM 845 O O . ILE A 1 103 ? 1.411 -9.619 5.467 1.00 90.62 103 ILE A O 1
ATOM 849 N N . SER A 1 104 ? 3.401 -10.242 6.285 1.00 89.06 104 SER A N 1
ATOM 850 C CA . SER A 1 104 ? 2.836 -11.094 7.334 1.00 89.06 104 SER A CA 1
ATOM 851 C C . SER A 1 104 ? 2.125 -10.254 8.397 1.00 89.06 104 SER A C 1
ATOM 853 O O . SER A 1 104 ? 2.771 -9.446 9.077 1.00 89.06 104 SER A O 1
ATOM 855 N N . ILE A 1 105 ? 0.827 -10.494 8.568 1.00 88.12 105 ILE A N 1
ATOM 856 C CA . ILE A 1 105 ? 0.031 -9.964 9.679 1.00 88.12 105 ILE A CA 1
ATOM 857 C C . ILE A 1 105 ? 0.277 -10.807 10.934 1.00 88.12 105 ILE A C 1
ATOM 859 O O . ILE A 1 105 ? 0.406 -12.028 10.835 1.00 88.12 105 ILE A O 1
ATOM 863 N N . ARG A 1 106 ? 0.398 -10.144 12.089 1.00 77.38 106 ARG A N 1
ATOM 864 C CA . ARG A 1 106 ? 0.591 -10.775 13.402 1.00 77.38 106 ARG A CA 1
ATOM 865 C C . ARG A 1 106 ? -0.737 -10.963 14.132 1.00 77.38 106 ARG A C 1
ATOM 867 O O . ARG A 1 106 ? -1.646 -10.127 13.929 1.00 77.38 106 ARG A O 1
#

Secondary structure (DSSP, 8-state):
-HHHHS-HHHHHHHHHHHHHHHHHHHHHHHHHHHHHHHHHHHHHHHHHHHGGGHHHHHHHHHHHHHHHHHHH-HHHHHH-HHHHHHHHHHHHHHHHHHHHTTPPP-

Organism: Yersinia intermedia (NCBI:txid631)

Foldseek 3Di:
DVVLVPDPVNVVVVVVVVVVVVVVVVVVVVVVVVVVVVVVVVVVLCCQCPPPNHLQVVLVVLVVVVVCCVVPPVVCCVVCVVVVVVSVVSNVVSVVVCVVSVPDHD

=== Feature glossary ===
Key to the feature types in this record:

Secondary structure (8-state, DSSP). Secondary structure is the local, repeating backbone conformation. DSSP classifies it into eight states by reading the hydrogen-bond network: three helix types (H, G, I), two β types (E, B), two non-regular types (T, S), and unstructured coil (-).

Backbone torsions (φ/ψ). Backbone dihedral angles. Every residue except chain termini has a φ (preceding-C → N → Cα → C) and a ψ (N → Cα → C → next-N). They are reported in degrees following the IUPAC sign convention. Secondary structure is essentially a statement about which (φ, ψ) basin each residue occupies.

Predicted aligned error. Predicted Aligned Error (PAE) is an AlphaFold confidence matrix: entry (i, j) is the expected error in the position of residue j, in ångströms, when the prediction is superimposed on the true structure at residue i. Low PAE within a block of residues means that block is internally rigid and well-predicted; high PAE between two blocks means their relative placement is uncertain even if each block individually is confident.

B-factor. B-factor (Debye–Waller factor) reflects atomic displacement in the crystal lattice. It is an experimental observable (units Å²), not a prediction; low values mean the atom is pinned down, high values mean it moves or is heterogeneous across the crystal.

Secondary structure (3-state, P-SEA). Three-state secondary structure (P-SEA) collapses the eight DSSP classes into helix (a), strand (b), and coil (c). P-SEA assigns these from Cα geometry alone — distances and angles — without requiring backbone oxygens, so it works on any Cα trace.

Sequence. Primary structure: the covalent order of the twenty standard amino acids along the backbone. Two proteins with the same sequence will (almost always) fold to the same structure; two with 30% identity often share a fold but not the details.

pLDDT. pLDDT is the predicted lDDT-Cα score: AlphaFold's confidence that the local environment of each residue (all inter-atomic distances within 15 Å) is correctly placed. It is a per-residue number between 0 and 100, with higher meaning more reliable.

InterPro / GO / CATH / organism. Functional annotations link the protein to curated databases. InterPro entries identify conserved domains and families by matching the sequence against member-database signatures (Pfam, PROSITE, CDD, …). Gene Ontology (GO) terms describe molecular function, biological process, and cellular component in a controlled vocabulary. CATH places the structure in a hierarchical fold classification (Class/Architecture/Topology/Homologous-superfamily). The organism is the source species.

Contact-map, Ramachandran, and PAE plots. Three diagnostic plots accompany the record. The Cα contact map visualizes the tertiary structure as a 2D adjacency matrix (8 Å cutoff, sequence-local contacts suppressed). The Ramachandran plot shows the distribution of backbone (φ, ψ) torsions, with points in the α and β basins reflecting secondary structure content. The PAE plot shows AlphaFold's inter-residue confidence as a color matrix.

mmCIF coordinates. The mmCIF table is the protein's shape written out atom by atom. For each backbone N, Cα, C, and carbonyl O, it records an (x, y, z) coordinate triple in Å plus the residue type, chain letter, and residue number.

Radius of gyration, Cα contacts, bounding box. Three whole-structure scalars: the radius of gyration (RMS distance of Cα from centroid, in Å), the count of Cα–Cα contacts (pairs closer than 8 Å and separated by more than four residues in sequence — i.e. tertiary, not local, contacts), and the bounding-box dimensions. Together they distinguish compact globular folds from extended fibres or disordered chains.

Foldseek 3Di. The Foldseek 3Di string encodes local tertiary geometry as a 20-letter alphabet — one character per residue — derived from the relative positions of nearby Cα atoms. Unlike the amino-acid sequence, 3Di is a direct function of the 3D structure, so two proteins with the same fold have similar 3Di strings even at low sequence identity.

Rendered structure images. Six rendered views show the 3D structure from the faces of a cube — i.e. along ±x, ±y, ±z. Rendering representation is drawn randomly per protein from cartoon (secondary-structure ribbons), sticks (backbone bonds), or molecular surface; coloring is either N→C rainbow (blue at the N-terminus through red at the C-terminus) or one color per chain.

Nearest PDB structures. The Foldseek neighbor list gives the closest experimentally determined structures in the PDB, ranked by structural alignment. TM-score near 1 means near-identical fold; near 0.3 means only rough topology match. This is how one finds what a novel AlphaFold prediction most resembles in the solved-structure universe.

Solvent-accessible surface area. SASA measures how much of the protein is reachable by solvent. It is computed by rolling a water-sized probe over the atomic surface and summing the exposed area (Å²). Per-residue SASA distinguishes core (buried, low SASA) from surface (exposed, high SASA) residues; total SASA is a whole-molecule size measure.